Protein AF-A0ABD6A6G5-F1 (afdb_monomer_lite)

Sequence (68 aa):
MSRKAPAENEVLTPEELSEVLAEATGTTAEEIERGAAELEIAPPEEGTVVGYGECVGGLDPLSDPEST

Structure (mmCIF, N/CA/C/O backbone):
data_AF-A0ABD6A6G5-F1
#
_entry.id   AF-A0ABD6A6G5-F1
#
loop_
_atom_site.group_PDB
_atom_site.id
_atom_site.type_symbol
_atom_site.label_atom_id
_atom_site.label_alt_id
_atom_site.label_comp_id
_atom_site.label_asym_id
_atom_site.label_entity_id
_atom_site.label_seq_id
_atom_site.pdbx_PDB_ins_code
_atom_site.Cartn_x
_atom_site.Cartn_y
_atom_site.Cartn_z
_atom_site.occupancy
_atom_site.B_iso_or_equiv
_atom_site.auth_seq_id
_atom_site.auth_comp_id
_atom_site.auth_asym_id
_atom_site.auth_atom_id
_atom_site.pdbx_PDB_model_num
ATOM 1 N N . MET A 1 1 ? -24.270 8.217 -4.063 1.00 46.94 1 MET A N 1
ATOM 2 C CA . MET A 1 1 ? -23.283 8.018 -2.985 1.00 46.94 1 MET A CA 1
ATOM 3 C C . MET A 1 1 ? -22.078 8.897 -3.274 1.00 46.94 1 MET A C 1
ATOM 5 O O . MET A 1 1 ? -21.278 8.542 -4.129 1.00 46.94 1 MET A O 1
ATOM 9 N N . SER A 1 2 ? -21.990 10.068 -2.644 1.00 66.81 2 SER A N 1
ATOM 10 C CA . SER A 1 2 ? -20.792 10.909 -2.731 1.00 66.81 2 SER A CA 1
ATOM 11 C C . SER A 1 2 ? -19.749 10.338 -1.780 1.00 66.81 2 SER A C 1
ATOM 13 O O . SER A 1 2 ? -19.986 10.309 -0.574 1.00 66.81 2 SER A O 1
ATOM 15 N N . ARG A 1 3 ? -18.615 9.862 -2.304 1.00 63.88 3 ARG A N 1
ATOM 16 C CA . ARG A 1 3 ? -17.440 9.619 -1.462 1.00 63.88 3 ARG A CA 1
ATOM 17 C C . ARG A 1 3 ? -16.980 10.988 -0.966 1.00 63.88 3 ARG A C 1
ATOM 19 O O . ARG A 1 3 ? -16.572 11.826 -1.764 1.00 63.88 3 ARG A O 1
ATOM 26 N N . LYS A 1 4 ? -17.157 11.248 0.330 1.00 59.91 4 LYS A N 1
ATOM 27 C CA . LYS A 1 4 ? -16.544 12.389 1.013 1.00 59.91 4 LYS A CA 1
ATOM 28 C C . LYS A 1 4 ? -15.036 12.207 0.831 1.00 59.91 4 LYS A C 1
ATOM 30 O O . LYS A 1 4 ? -14.526 11.151 1.194 1.00 59.91 4 LYS A O 1
ATOM 35 N N . ALA A 1 5 ? -14.366 13.167 0.194 1.00 63.78 5 ALA A N 1
ATOM 36 C CA . ALA A 1 5 ? -12.911 13.135 0.120 1.00 63.78 5 ALA A CA 1
ATOM 37 C C . ALA A 1 5 ? -12.365 13.048 1.557 1.00 63.78 5 ALA A C 1
ATOM 39 O O . ALA A 1 5 ? -12.932 13.726 2.431 1.00 63.78 5 ALA A O 1
ATOM 40 N N . PRO A 1 6 ? -11.350 12.202 1.823 1.00 64.44 6 PRO A N 1
ATOM 41 C CA . PRO A 1 6 ? -10.658 12.237 3.105 1.00 64.44 6 PRO A CA 1
ATOM 42 C C . PRO A 1 6 ? -10.240 13.683 3.372 1.00 64.44 6 PRO A C 1
ATOM 44 O O . PRO A 1 6 ? -9.976 14.438 2.431 1.00 64.44 6 PRO A O 1
ATOM 47 N N . ALA A 1 7 ? -10.293 14.106 4.634 1.00 61.31 7 ALA A N 1
ATOM 48 C CA . ALA A 1 7 ? -9.888 15.457 4.983 1.00 61.31 7 ALA A CA 1
ATOM 49 C C . ALA A 1 7 ? -8.487 15.684 4.402 1.00 61.31 7 ALA A C 1
ATOM 51 O O . ALA A 1 7 ? -7.601 14.867 4.632 1.00 61.31 7 ALA A O 1
ATOM 52 N N . GLU A 1 8 ? -8.289 16.760 3.638 1.00 58.78 8 GLU A N 1
ATOM 53 C CA . GLU A 1 8 ? -7.053 17.008 2.868 1.00 58.78 8 GLU A CA 1
ATOM 54 C C . GLU A 1 8 ? -5.804 17.249 3.745 1.00 58.78 8 GLU A C 1
ATOM 56 O O . GLU A 1 8 ? -4.789 17.757 3.284 1.00 58.78 8 GLU A O 1
ATOM 61 N N . ASN A 1 9 ? -5.890 16.907 5.029 1.00 57.19 9 ASN A N 1
ATOM 62 C CA . ASN A 1 9 ? -4.884 17.104 6.057 1.00 57.19 9 ASN A CA 1
ATOM 63 C C . ASN A 1 9 ? -4.660 15.850 6.921 1.00 57.19 9 ASN A C 1
ATOM 65 O O . ASN A 1 9 ? -3.972 15.925 7.934 1.00 57.19 9 ASN A O 1
ATOM 69 N N . GLU A 1 10 ? -5.243 14.705 6.561 1.00 73.38 10 GLU A N 1
ATOM 70 C CA . GLU A 1 10 ? -4.919 13.433 7.209 1.00 73.38 10 GLU A CA 1
ATOM 71 C C . GLU A 1 10 ? -3.670 12.861 6.535 1.00 73.38 10 GLU A C 1
ATOM 73 O O . GLU A 1 10 ? -3.718 12.001 5.656 1.00 73.38 10 GLU A O 1
ATOM 78 N N . VAL A 1 11 ? -2.532 13.470 6.873 1.00 84.38 11 VAL A N 1
ATOM 79 C CA . VAL A 1 11 ? -1.215 12.967 6.493 1.00 84.38 11 VAL A CA 1
ATOM 80 C C . VAL A 1 11 ? -0.953 11.750 7.362 1.00 84.38 11 VAL A C 1
ATOM 82 O O . VAL A 1 11 ? -0.572 11.892 8.519 1.00 84.38 11 VAL A O 1
ATOM 85 N N . LEU A 1 12 ? -1.196 10.572 6.800 1.00 88.69 12 LEU A N 1
ATOM 86 C CA . LEU A 1 12 ? -0.851 9.315 7.446 1.00 88.69 12 LEU A CA 1
ATOM 87 C C . LEU A 1 12 ? 0.664 9.133 7.411 1.00 88.69 12 LEU A C 1
ATOM 89 O O . LEU A 1 12 ? 1.304 9.364 6.375 1.00 88.69 12 LEU A O 1
ATOM 93 N N . THR A 1 13 ? 1.241 8.696 8.523 1.00 92.06 13 THR A N 1
ATOM 94 C CA . THR A 1 13 ? 2.595 8.151 8.494 1.00 92.06 13 THR A CA 1
ATOM 95 C C . THR A 1 13 ? 2.611 6.844 7.688 1.00 92.06 13 THR A C 1
ATOM 97 O O . THR A 1 13 ? 1.561 6.234 7.461 1.00 92.06 13 THR A O 1
ATOM 100 N N . PRO A 1 14 ? 3.779 6.391 7.206 1.00 90.62 14 PRO A N 1
ATOM 101 C CA . PRO A 1 14 ? 3.893 5.111 6.503 1.00 90.62 14 PRO A CA 1
ATOM 102 C C . PRO A 1 14 ? 3.341 3.924 7.306 1.00 90.62 14 PRO A C 1
ATOM 104 O O . PRO A 1 14 ? 2.724 3.021 6.737 1.00 90.62 14 PRO A O 1
ATOM 107 N N . GLU A 1 15 ? 3.508 3.956 8.627 1.00 92.44 15 GLU A N 1
ATOM 108 C CA . GLU A 1 15 ? 2.992 2.938 9.537 1.00 92.44 15 GLU A CA 1
ATOM 109 C C . GLU A 1 15 ? 1.458 2.987 9.598 1.00 92.44 15 GLU A C 1
ATOM 111 O O . GLU A 1 15 ? 0.799 1.972 9.379 1.00 92.44 15 GLU A O 1
ATOM 116 N N . GLU A 1 16 ? 0.879 4.177 9.789 1.00 93.19 16 GLU A N 1
ATOM 117 C CA . GLU A 1 16 ? -0.578 4.379 9.815 1.00 93.19 16 GLU A CA 1
ATOM 118 C C . GLU A 1 16 ? -1.232 4.003 8.476 1.00 93.19 16 GLU A C 1
ATOM 120 O O . GLU A 1 16 ? -2.295 3.381 8.437 1.00 93.19 16 GLU A O 1
ATOM 125 N N . LEU A 1 17 ? -0.583 4.328 7.355 1.00 92.44 17 LEU A N 1
ATOM 126 C CA . LEU A 1 17 ? -1.020 3.914 6.023 1.00 92.44 17 LEU A CA 1
ATOM 127 C C . LEU A 1 17 ? -1.050 2.383 5.905 1.00 92.44 17 LEU A C 1
ATOM 129 O O . LEU A 1 17 ? -2.010 1.826 5.370 1.00 92.44 17 LEU A O 1
ATOM 133 N N . SER A 1 18 ? -0.012 1.703 6.394 1.00 93.50 18 SER A N 1
ATOM 134 C CA . SER A 1 18 ? 0.096 0.245 6.315 1.00 93.50 18 SER A CA 1
ATOM 135 C C . SER A 1 18 ? -0.989 -0.453 7.133 1.00 93.50 18 SER A C 1
ATOM 137 O O . SER A 1 18 ? -1.553 -1.442 6.664 1.00 93.50 18 SER A O 1
ATOM 139 N N . GLU A 1 19 ? -1.350 0.085 8.299 1.00 94.19 19 GLU A N 1
ATOM 140 C CA . GLU A 1 19 ? -2.467 -0.412 9.112 1.00 94.19 19 GLU A CA 1
ATOM 141 C C . GLU A 1 19 ? -3.818 -0.256 8.398 1.00 94.19 19 GLU A C 1
ATOM 143 O O . GLU A 1 19 ? -4.592 -1.213 8.314 1.00 94.19 19 GLU A O 1
ATOM 148 N N . VAL A 1 20 ? -4.082 0.916 7.810 1.00 94.50 20 VAL A N 1
ATOM 149 C CA . VAL A 1 20 ? -5.320 1.175 7.051 1.00 94.50 20 VAL A CA 1
ATOM 150 C C . VAL A 1 20 ? -5.435 0.248 5.839 1.00 94.50 20 VAL A C 1
ATOM 152 O O . VAL A 1 20 ? -6.515 -0.264 5.531 1.00 94.50 20 VAL A O 1
ATOM 155 N N . LEU A 1 21 ? -4.326 0.019 5.134 1.00 92.75 21 LEU A N 1
ATOM 156 C CA . LEU A 1 21 ? -4.297 -0.881 3.985 1.00 92.75 21 LEU A CA 1
ATOM 157 C C . LEU A 1 21 ? -4.515 -2.331 4.406 1.00 92.75 21 LEU A C 1
ATOM 159 O O . LEU A 1 21 ? -5.348 -2.993 3.796 1.00 92.75 21 LEU A O 1
ATOM 163 N N . ALA A 1 22 ? -3.836 -2.790 5.459 1.00 94.81 22 ALA A N 1
ATOM 164 C CA . ALA A 1 22 ? -3.988 -4.127 6.024 1.00 94.81 22 ALA A CA 1
ATOM 165 C C . ALA A 1 22 ? -5.451 -4.442 6.383 1.00 94.81 22 ALA A C 1
ATOM 167 O O . ALA A 1 22 ? -5.964 -5.503 6.024 1.00 94.81 22 ALA A O 1
ATOM 168 N N . GLU A 1 23 ? -6.158 -3.499 7.013 1.00 95.12 23 GLU A N 1
ATOM 169 C CA . GLU A 1 23 ? -7.590 -3.640 7.304 1.00 95.12 23 GLU A CA 1
ATOM 170 C C . GLU A 1 23 ? -8.427 -3.766 6.019 1.00 95.12 23 GLU A C 1
ATOM 172 O O . GLU A 1 23 ? -9.298 -4.634 5.918 1.00 95.12 23 GLU A O 1
ATOM 177 N N . ALA A 1 24 ? -8.156 -2.927 5.016 1.00 95.31 24 ALA A N 1
ATOM 178 C CA . ALA A 1 24 ? -8.922 -2.891 3.773 1.00 95.31 24 ALA A CA 1
ATOM 179 C C . ALA A 1 24 ? -8.689 -4.115 2.869 1.00 95.31 24 ALA A C 1
ATOM 181 O O . ALA A 1 24 ? -9.602 -4.535 2.151 1.00 95.31 24 ALA A O 1
ATOM 182 N N . THR A 1 25 ? -7.478 -4.673 2.871 1.00 89.94 25 THR A N 1
ATOM 183 C CA . THR A 1 25 ? -7.085 -5.832 2.053 1.00 89.94 25 THR A CA 1
ATOM 184 C C . THR A 1 25 ? -7.243 -7.160 2.788 1.00 89.94 25 THR A C 1
ATOM 186 O O . THR A 1 25 ? -7.270 -8.206 2.138 1.00 89.94 25 THR A O 1
ATOM 189 N N . GLY A 1 26 ? -7.360 -7.141 4.120 1.00 93.06 26 GLY A N 1
ATOM 190 C CA . GLY A 1 26 ? -7.355 -8.339 4.958 1.00 93.06 26 GLY A CA 1
ATOM 191 C C . GLY A 1 26 ? -5.979 -9.010 5.059 1.00 93.06 26 GLY A C 1
ATOM 192 O O . GLY A 1 26 ? -5.917 -10.218 5.279 1.00 93.06 26 GLY A O 1
ATOM 193 N N . THR A 1 27 ? -4.896 -8.254 4.861 1.00 91.19 27 THR A N 1
ATOM 194 C CA . THR A 1 27 ? -3.495 -8.712 4.983 1.00 91.19 27 THR A CA 1
ATOM 195 C C . THR A 1 27 ? -2.843 -8.118 6.235 1.00 91.19 27 THR A C 1
ATOM 197 O O . THR A 1 27 ? -3.494 -7.370 6.961 1.00 91.19 27 THR A O 1
ATOM 200 N N . THR A 1 28 ? -1.574 -8.422 6.528 1.00 92.94 28 THR A N 1
ATOM 201 C CA . THR A 1 28 ? -0.849 -7.756 7.632 1.00 92.94 28 THR A CA 1
ATOM 202 C C . THR A 1 28 ? -0.123 -6.489 7.177 1.00 92.94 28 THR A C 1
ATOM 204 O O . THR A 1 28 ? 0.196 -6.333 5.998 1.00 92.94 28 THR A O 1
ATOM 207 N N . ALA A 1 29 ? 0.178 -5.588 8.116 1.00 92.81 29 ALA A N 1
ATOM 208 C CA . ALA A 1 29 ? 0.975 -4.395 7.829 1.00 92.81 29 ALA A CA 1
ATOM 209 C C . ALA A 1 29 ? 2.390 -4.767 7.346 1.00 92.81 29 ALA A C 1
ATOM 211 O O . ALA A 1 29 ? 2.878 -4.176 6.388 1.00 92.81 29 ALA A O 1
ATOM 212 N N . GLU A 1 30 ? 3.014 -5.810 7.910 1.00 90.62 30 GLU A N 1
ATOM 213 C CA . GLU A 1 30 ? 4.305 -6.319 7.424 1.00 90.62 30 GLU A CA 1
ATOM 214 C C . GLU A 1 30 ? 4.233 -6.866 5.991 1.00 90.62 30 GLU A C 1
ATOM 216 O O . GLU A 1 30 ? 5.203 -6.765 5.241 1.00 90.62 30 GLU A O 1
ATOM 221 N N . GLU A 1 31 ? 3.108 -7.466 5.589 1.00 88.25 31 GLU A N 1
ATOM 222 C CA . GLU A 1 31 ? 2.892 -7.894 4.204 1.00 88.25 31 GLU A CA 1
ATOM 223 C C . GLU A 1 31 ? 2.787 -6.703 3.247 1.00 88.25 31 GLU A C 1
ATOM 225 O O . GLU A 1 31 ? 3.340 -6.771 2.150 1.00 88.25 31 GLU A O 1
ATOM 230 N N . ILE A 1 32 ? 2.148 -5.610 3.674 1.00 90.81 32 ILE A N 1
ATOM 231 C CA . ILE A 1 32 ? 2.069 -4.355 2.914 1.00 90.81 3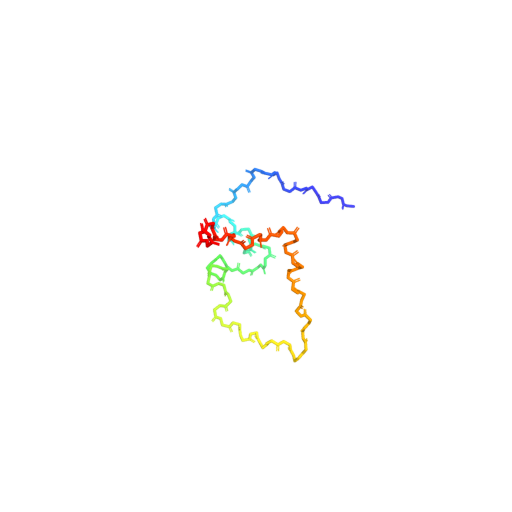2 ILE A CA 1
ATOM 232 C C . ILE A 1 32 ? 3.448 -3.691 2.794 1.00 90.81 32 ILE A C 1
ATOM 234 O O . ILE A 1 32 ? 3.855 -3.342 1.688 1.00 90.81 32 ILE A O 1
ATOM 238 N N . GLU A 1 33 ? 4.189 -3.578 3.898 1.00 88.69 33 GLU A N 1
ATOM 239 C CA . GLU A 1 33 ? 5.549 -3.016 3.956 1.00 88.69 33 GLU A CA 1
ATOM 240 C C . GLU A 1 33 ? 6.540 -3.789 3.081 1.00 88.69 33 GLU A C 1
ATOM 242 O O . GLU A 1 33 ? 7.337 -3.207 2.342 1.00 88.69 33 GLU A O 1
ATOM 247 N N . ARG A 1 34 ? 6.466 -5.123 3.114 1.00 88.25 34 ARG A N 1
ATOM 248 C CA . ARG A 1 34 ? 7.265 -5.997 2.245 1.00 88.25 34 ARG A CA 1
ATOM 249 C C . ARG A 1 34 ? 6.916 -5.816 0.765 1.00 88.25 34 ARG A C 1
ATOM 251 O O . ARG A 1 34 ? 7.750 -6.096 -0.098 1.00 88.25 34 ARG A O 1
ATOM 258 N N . GLY A 1 35 ? 5.709 -5.340 0.472 1.00 80.50 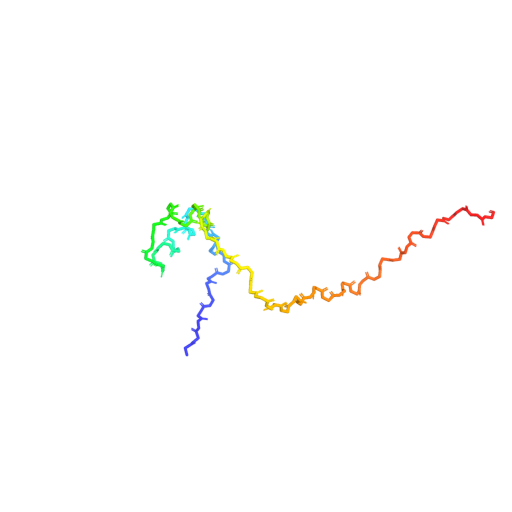35 GLY A N 1
ATOM 259 C CA . GLY A 1 35 ? 5.243 -5.040 -0.871 1.00 80.50 35 GLY A CA 1
ATOM 260 C C . GLY A 1 35 ? 5.252 -6.257 -1.798 1.00 80.50 35 GLY A C 1
ATOM 261 O O . GLY A 1 35 ? 5.135 -7.410 -1.389 1.00 80.50 35 GLY A O 1
ATOM 262 N N . ALA A 1 36 ? 5.411 -5.992 -3.092 1.00 70.19 36 ALA A N 1
ATOM 263 C CA . ALA A 1 36 ? 5.379 -6.988 -4.160 1.00 70.19 36 ALA A CA 1
ATOM 264 C C . ALA A 1 36 ? 6.718 -7.731 -4.357 1.00 70.19 36 ALA A C 1
ATOM 266 O O . ALA A 1 36 ? 7.089 -8.018 -5.493 1.00 70.19 36 ALA A O 1
ATOM 267 N N . ALA A 1 37 ? 7.456 -8.031 -3.281 1.00 70.38 37 ALA A N 1
ATOM 268 C CA . ALA A 1 37 ? 8.795 -8.630 -3.356 1.00 70.38 37 ALA A CA 1
ATOM 269 C C . ALA A 1 37 ? 8.862 -9.951 -4.160 1.00 70.38 37 ALA A C 1
ATOM 271 O O . ALA A 1 37 ? 9.935 -10.313 -4.634 1.00 70.38 37 ALA A O 1
ATOM 272 N N . GLU A 1 38 ? 7.730 -10.643 -4.346 1.00 62.91 38 GLU A N 1
ATOM 273 C CA . GLU A 1 38 ? 7.628 -11.933 -5.050 1.00 62.91 38 GLU A CA 1
ATOM 274 C C . GLU A 1 38 ? 6.574 -11.962 -6.175 1.00 62.91 38 GLU A C 1
ATOM 276 O O . GLU A 1 38 ? 6.263 -13.032 -6.699 1.00 62.91 38 GLU A O 1
ATOM 281 N N . LEU A 1 39 ? 5.995 -10.824 -6.578 1.00 66.44 39 LEU A N 1
ATOM 282 C CA . LEU A 1 39 ? 5.072 -10.843 -7.716 1.00 66.44 39 LEU A CA 1
ATOM 283 C C . LEU A 1 39 ? 5.869 -10.893 -9.024 1.00 66.44 39 LEU A C 1
ATOM 285 O O . LEU A 1 39 ? 6.368 -9.874 -9.502 1.00 66.44 39 LEU A O 1
ATOM 289 N N . GLU A 1 40 ? 5.937 -12.077 -9.637 1.00 65.38 40 GLU A N 1
ATOM 290 C CA . GLU A 1 40 ? 6.274 -12.236 -11.056 1.00 65.38 40 GLU A CA 1
ATOM 291 C C . GLU A 1 40 ? 5.151 -11.631 -11.910 1.00 65.38 40 GLU A C 1
ATOM 293 O O . GLU A 1 40 ? 4.313 -12.321 -12.492 1.00 65.38 40 GLU A O 1
ATOM 298 N N . ILE A 1 41 ? 5.100 -10.300 -11.964 1.00 73.81 41 ILE A N 1
ATOM 299 C CA . ILE A 1 41 ? 4.233 -9.597 -12.900 1.00 73.81 41 ILE A CA 1
ATOM 300 C C . ILE A 1 41 ? 4.911 -9.686 -14.261 1.00 73.81 41 ILE A C 1
ATOM 302 O O . ILE A 1 41 ? 5.744 -8.850 -14.616 1.00 73.81 41 ILE A O 1
ATOM 306 N N . ALA A 1 42 ? 4.570 -10.726 -15.022 1.00 77.88 42 ALA A N 1
ATOM 307 C CA . ALA A 1 42 ? 4.884 -10.743 -16.438 1.00 77.88 42 ALA A CA 1
ATOM 308 C C . ALA A 1 42 ? 4.222 -9.504 -17.066 1.00 77.88 42 ALA A C 1
ATOM 310 O O . ALA A 1 42 ? 3.009 -9.319 -16.898 1.00 77.88 42 ALA A O 1
ATOM 311 N N . PRO A 1 43 ? 4.980 -8.628 -17.748 1.00 73.75 43 PRO A N 1
ATOM 312 C CA . PRO A 1 43 ? 4.350 -7.578 -18.525 1.00 73.75 43 PRO A CA 1
ATOM 313 C C . PRO A 1 43 ? 3.376 -8.240 -19.513 1.00 73.75 43 PRO A C 1
ATOM 315 O O . PRO A 1 43 ? 3.689 -9.311 -20.044 1.00 73.75 43 PRO A O 1
ATOM 318 N N . PRO A 1 44 ? 2.189 -7.656 -19.742 1.00 76.81 44 PRO A N 1
ATOM 319 C CA . PRO A 1 44 ? 1.277 -8.189 -20.743 1.00 76.81 44 PRO A CA 1
ATOM 320 C C . PRO A 1 44 ? 1.985 -8.241 -22.102 1.00 76.81 44 PRO A C 1
ATOM 322 O O . PRO A 1 44 ? 2.801 -7.368 -22.404 1.00 76.81 44 PRO A O 1
ATOM 325 N N . GLU A 1 45 ? 1.663 -9.250 -22.920 1.00 80.69 45 GLU A N 1
ATOM 326 C CA . GLU A 1 45 ? 2.259 -9.415 -24.259 1.00 80.69 45 GLU A CA 1
ATOM 327 C C . GLU A 1 45 ? 2.085 -8.151 -25.120 1.00 80.69 45 GLU A C 1
ATOM 329 O O . GLU A 1 45 ? 2.966 -7.799 -25.902 1.00 80.69 45 GLU A O 1
ATOM 334 N N . GLU A 1 46 ? 0.983 -7.423 -24.910 1.00 79.56 46 GLU A N 1
ATOM 335 C CA . GLU A 1 46 ? 0.713 -6.119 -25.506 1.00 79.56 46 GLU A CA 1
ATOM 336 C C . GLU A 1 46 ? 0.270 -5.119 -24.425 1.00 79.56 46 GLU A C 1
ATOM 338 O O . GLU A 1 46 ? -0.661 -5.369 -23.657 1.00 79.56 46 GLU A O 1
ATOM 343 N N . GLY A 1 47 ? 0.923 -3.957 -24.370 1.00 75.19 47 GLY A N 1
ATOM 344 C CA . GLY A 1 47 ? 0.563 -2.851 -23.485 1.00 75.19 47 GLY A CA 1
ATOM 345 C C . GLY A 1 47 ? 0.804 -1.513 -24.176 1.00 75.19 47 GLY A C 1
ATOM 346 O O . GLY A 1 47 ? 1.879 -1.269 -24.723 1.00 75.19 47 GLY A O 1
ATOM 347 N N . THR A 1 48 ? -0.196 -0.631 -24.184 1.00 80.88 48 THR A N 1
ATOM 348 C CA . THR A 1 48 ? -0.053 0.705 -24.776 1.00 80.88 48 THR A CA 1
ATOM 349 C C . THR A 1 48 ? 0.686 1.625 -23.808 1.00 80.88 48 THR A C 1
ATOM 351 O O . THR A 1 48 ? 0.120 2.075 -22.813 1.00 80.88 48 THR A O 1
ATOM 354 N N . VAL A 1 49 ? 1.950 1.933 -24.109 1.00 79.00 49 VAL A N 1
ATOM 355 C CA . VAL A 1 49 ? 2.701 2.978 -23.403 1.00 79.00 49 VAL A CA 1
ATOM 356 C C . VAL A 1 49 ? 2.147 4.334 -23.830 1.00 79.00 49 VAL A C 1
ATOM 358 O O . VAL A 1 49 ? 2.422 4.817 -24.928 1.00 79.00 49 VAL A O 1
ATOM 361 N N . VAL A 1 50 ? 1.351 4.957 -22.964 1.00 80.94 50 VAL A N 1
ATOM 362 C CA . VAL A 1 50 ? 0.974 6.362 -23.126 1.00 80.94 50 VAL A CA 1
ATOM 363 C C . VAL A 1 50 ? 2.141 7.183 -22.594 1.00 80.94 50 VAL A C 1
ATOM 365 O O . VAL A 1 50 ? 2.330 7.294 -21.385 1.00 80.94 50 VAL A O 1
ATOM 368 N N . GLY A 1 51 ? 2.976 7.695 -23.498 1.00 77.50 51 GLY A N 1
ATOM 369 C CA . GLY A 1 51 ? 4.025 8.635 -23.118 1.00 77.50 51 GLY A CA 1
ATOM 370 C C . GLY A 1 51 ? 3.418 9.843 -22.406 1.00 77.50 51 GLY A C 1
ATOM 371 O O . GLY A 1 51 ? 2.297 10.255 -22.713 1.00 77.50 51 GLY A O 1
ATOM 372 N N . TYR A 1 52 ? 4.156 10.428 -21.464 1.00 68.12 52 TYR A N 1
ATOM 373 C CA . TYR A 1 52 ? 3.851 11.781 -21.015 1.00 68.12 52 TYR A CA 1
ATOM 374 C C . TYR A 1 52 ? 3.923 12.654 -22.266 1.00 68.12 52 TYR A C 1
ATOM 376 O O . TYR A 1 52 ? 4.988 12.741 -22.878 1.00 68.12 52 TYR A O 1
ATOM 384 N N . GLY A 1 53 ? 2.785 13.196 -22.715 1.00 64.44 53 GLY A N 1
ATOM 385 C CA . GLY A 1 53 ? 2.784 14.143 -23.826 1.00 64.44 53 GLY A CA 1
ATOM 386 C C . GLY A 1 53 ? 3.871 15.175 -23.562 1.00 64.44 53 GLY A C 1
ATOM 387 O O . GLY A 1 53 ? 4.019 15.578 -22.406 1.00 64.44 53 GLY A O 1
ATOM 388 N N . GLU A 1 54 ? 4.664 15.501 -24.591 1.00 58.25 54 GLU A N 1
ATOM 389 C CA . GLU A 1 54 ? 5.722 16.511 -24.519 1.00 58.25 54 GLU A CA 1
ATOM 390 C C . GLU A 1 54 ? 5.314 17.597 -23.527 1.00 58.25 54 GLU A C 1
ATOM 392 O O . GLU A 1 54 ? 4.249 18.206 -23.670 1.00 58.25 54 GLU A O 1
ATOM 397 N N . CYS A 1 55 ? 6.135 17.833 -22.505 1.00 55.97 55 CYS A N 1
ATOM 398 C CA . CYS A 1 55 ? 6.081 19.108 -21.822 1.00 55.97 55 CYS A CA 1
ATOM 399 C C . CYS A 1 55 ? 6.319 20.154 -22.915 1.00 55.97 55 CYS A C 1
ATOM 401 O O . CYS A 1 55 ? 7.458 20.401 -23.295 1.00 55.97 55 CYS A O 1
ATOM 403 N N . VAL A 1 56 ? 5.246 20.718 -23.472 1.00 56.59 56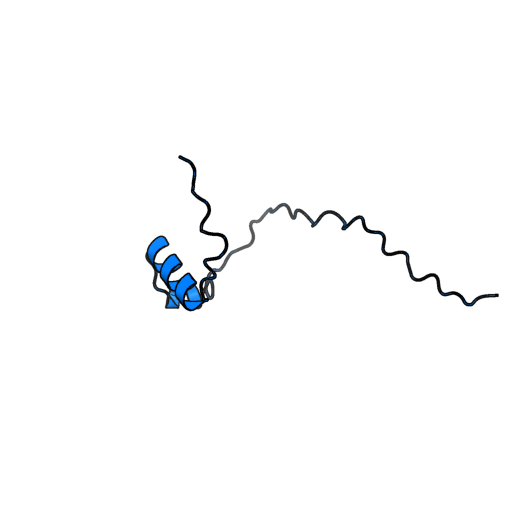 VAL A N 1
ATOM 404 C CA . VAL A 1 56 ? 5.274 21.771 -24.493 1.00 5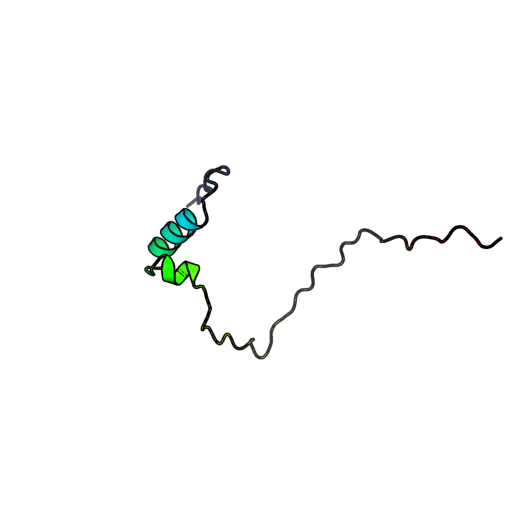6.59 56 VAL A CA 1
ATOM 405 C C . VAL A 1 56 ? 5.685 23.096 -23.843 1.00 56.59 56 VAL A C 1
ATOM 407 O O . VAL A 1 56 ? 4.981 24.097 -23.884 1.00 56.59 56 VAL A O 1
ATOM 410 N N . GLY A 1 57 ? 6.829 23.085 -23.168 1.00 57.62 57 GLY A N 1
ATOM 411 C CA . GLY 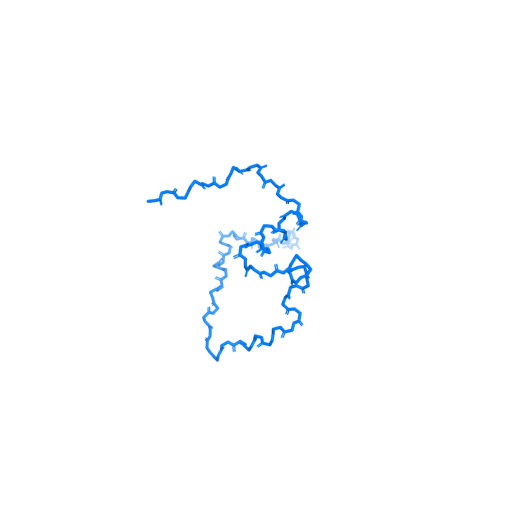A 1 57 ? 7.588 24.249 -22.756 1.00 57.62 57 GLY A CA 1
ATOM 412 C C . GLY A 1 57 ? 8.939 24.119 -23.433 1.00 57.62 57 GLY A C 1
ATOM 413 O O . GLY A 1 57 ? 9.754 23.303 -23.012 1.00 57.62 57 GLY A O 1
ATOM 414 N N . GLY A 1 58 ? 9.129 24.860 -24.526 1.00 51.69 58 GLY A N 1
ATOM 415 C CA . GLY A 1 58 ? 10.344 24.807 -25.330 1.00 51.69 58 GLY A CA 1
ATOM 416 C C . GLY A 1 58 ? 11.583 24.998 -24.462 1.00 51.69 58 GLY A C 1
ATOM 417 O O . GLY A 1 58 ? 11.758 26.045 -23.841 1.00 51.69 58 GLY A O 1
ATOM 418 N N . LEU A 1 59 ? 12.448 23.987 -24.433 1.00 55.91 59 LEU A N 1
ATOM 419 C CA . LEU A 1 59 ? 13.850 24.206 -24.120 1.00 55.91 59 LEU A CA 1
ATOM 420 C C . LEU A 1 59 ? 14.423 24.950 -25.320 1.00 55.91 59 LEU A C 1
ATOM 422 O O . LEU A 1 59 ? 14.796 24.335 -26.317 1.00 55.91 59 LEU A O 1
ATOM 426 N N . ASP A 1 60 ? 14.409 26.278 -25.238 1.00 58.50 60 ASP A N 1
ATOM 427 C CA . ASP A 1 60 ? 15.237 27.124 -26.086 1.00 58.50 60 ASP A CA 1
ATOM 428 C C . ASP A 1 60 ? 16.675 26.594 -25.932 1.00 58.50 60 ASP A C 1
ATOM 430 O O . ASP A 1 60 ? 17.198 26.595 -24.807 1.00 58.50 60 ASP A O 1
ATOM 434 N N . PRO A 1 61 ? 17.294 26.013 -26.976 1.00 59.59 61 PRO A N 1
ATOM 435 C CA . PRO A 1 61 ? 18.672 25.579 -26.861 1.00 59.59 61 PRO A CA 1
ATOM 436 C C . PRO A 1 61 ? 19.488 26.834 -26.578 1.00 59.59 61 PRO A C 1
ATOM 438 O O . PRO A 1 61 ? 19.414 27.787 -27.349 1.00 59.59 61 PRO A O 1
ATOM 441 N N . LEU A 1 62 ? 20.205 26.841 -25.448 1.00 61.31 62 LEU A N 1
ATOM 442 C CA . LEU A 1 62 ? 21.171 27.873 -25.069 1.00 61.31 62 LEU A CA 1
ATOM 443 C C . LEU A 1 62 ? 21.914 28.343 -26.320 1.00 61.31 62 LEU A C 1
ATOM 445 O O . LEU A 1 62 ? 22.779 27.648 -26.845 1.00 61.31 62 LEU A O 1
ATOM 449 N N . SER A 1 63 ? 21.500 29.500 -26.829 1.00 59.56 63 SER A N 1
ATOM 450 C CA . SER A 1 63 ? 22.121 30.129 -27.976 1.00 59.56 63 SER A CA 1
ATOM 451 C C . SER A 1 63 ? 23.471 30.616 -27.469 1.00 59.56 63 SER A C 1
ATOM 453 O O . SER A 1 63 ? 23.519 31.641 -26.793 1.00 59.56 63 SER A O 1
ATOM 455 N N . ASP A 1 64 ? 24.535 29.842 -27.700 1.00 60.25 64 ASP A N 1
ATOM 456 C CA . ASP A 1 64 ? 25.899 30.216 -27.320 1.00 60.25 64 ASP A CA 1
ATOM 457 C C . ASP A 1 64 ? 26.212 31.598 -27.912 1.00 60.25 64 ASP A C 1
ATOM 459 O O . ASP A 1 64 ? 26.242 31.749 -29.139 1.00 60.25 64 ASP A O 1
ATOM 463 N N . PRO A 1 65 ? 26.413 32.639 -27.087 1.00 62.72 65 PRO A N 1
ATOM 464 C CA . PRO A 1 65 ? 26.524 33.993 -27.590 1.00 62.72 65 PRO A CA 1
ATOM 465 C C . PRO A 1 65 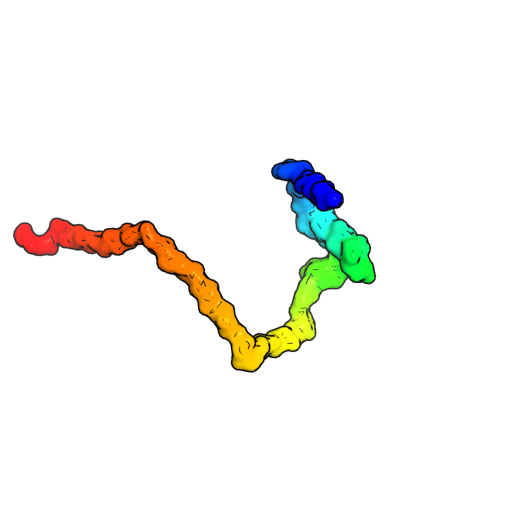? 27.970 34.370 -27.922 1.00 62.72 65 PRO A C 1
ATOM 467 O O . PRO A 1 65 ? 28.341 35.481 -27.595 1.00 62.72 65 PRO A O 1
ATOM 470 N N . GLU A 1 66 ? 28.797 33.526 -28.552 1.00 56.81 66 GLU A N 1
ATOM 471 C CA . GLU A 1 66 ? 30.120 33.971 -29.045 1.00 56.81 66 GLU A CA 1
ATOM 472 C C . GLU A 1 66 ? 30.536 33.291 -30.361 1.00 56.81 66 GLU A C 1
ATOM 474 O O . GLU A 1 66 ? 31.281 32.312 -30.414 1.00 56.81 66 GLU A O 1
ATOM 479 N N . SER A 1 67 ? 30.075 33.864 -31.472 1.00 57.81 67 SER A N 1
ATOM 480 C CA . SER A 1 67 ? 30.789 33.810 -32.753 1.00 57.81 67 SER A CA 1
ATOM 481 C C . SER A 1 67 ? 30.417 35.011 -33.615 1.00 57.81 67 SER A C 1
ATOM 483 O O . SER A 1 67 ? 29.619 34.906 -34.544 1.00 57.81 67 SER A O 1
ATOM 485 N N . THR A 1 68 ? 30.985 36.170 -33.283 1.00 54.25 68 THR A N 1
ATOM 486 C CA . THR A 1 68 ? 31.434 37.216 -34.221 1.00 54.25 68 THR A CA 1
ATOM 487 C C . THR A 1 68 ? 32.415 38.124 -33.496 1.00 54.25 68 THR A C 1
ATOM 489 O O . THR A 1 68 ? 32.055 38.603 -32.401 1.00 54.25 68 THR A O 1
#

Radius of gyration: 22.82 Å; chains: 1; bounding box: 55×50×44 Å

Foldseek 3Di:
DDDDPDDPPPPDDLQRVLVVVCVVVVHHSVDVVCPPVPDPPDPPPDDDPPPPPPPPPDPPPPPPPDDD

Secondary structure (DSSP, 8-state):
---PPPPTT----HHHHHHHHHHHHTS-HHHHHHTTTT---PPPSS----------S-----------

pLDDT: mean 74.83, std 14.51, range [46.94, 95.31]

Organism: NCBI:txid3033386